Protein AF-A0AAP0RWG1-F1 (afdb_monomer_lite)

Structure (mmCIF, N/CA/C/O backbone):
data_AF-A0AAP0RWG1-F1
#
_entry.id   AF-A0AAP0RWG1-F1
#
loop_
_atom_site.group_PDB
_atom_site.id
_atom_site.type_symbol
_atom_site.label_atom_id
_atom_site.label_alt_id
_atom_site.label_comp_id
_atom_site.label_asym_id
_atom_site.label_entity_id
_atom_site.label_seq_id
_atom_site.pdbx_PDB_ins_code
_atom_site.Cartn_x
_atom_site.Cartn_y
_atom_site.Cartn_z
_atom_site.occupancy
_atom_site.B_iso_or_equiv
_atom_site.auth_seq_id
_atom_site.auth_comp_id
_atom_site.auth_asym_id
_atom_site.auth_atom_id
_atom_site.pdbx_PDB_model_num
ATOM 1 N N . MET A 1 1 ? -6.658 -50.747 -9.676 1.00 41.72 1 MET A N 1
ATOM 2 C CA . MET A 1 1 ? -5.196 -50.939 -9.582 1.00 41.72 1 MET A CA 1
ATOM 3 C C . MET A 1 1 ? -4.564 -49.561 -9.510 1.00 41.72 1 MET A C 1
ATOM 5 O O . MET A 1 1 ? -4.563 -48.854 -10.506 1.00 41.72 1 MET A O 1
ATOM 9 N N . ALA A 1 2 ? -4.179 -49.137 -8.308 1.00 39.34 2 ALA A N 1
ATOM 10 C CA . ALA A 1 2 ? -3.600 -47.823 -8.051 1.00 39.34 2 ALA A CA 1
ATOM 11 C C . ALA A 1 2 ? -2.072 -47.940 -8.102 1.00 39.34 2 ALA A C 1
ATOM 13 O O . ALA A 1 2 ? -1.499 -48.738 -7.363 1.00 39.34 2 ALA A O 1
ATOM 14 N N . LEU A 1 3 ? -1.423 -47.176 -8.980 1.00 44.34 3 LEU A N 1
ATOM 15 C CA . LEU A 1 3 ? 0.031 -47.040 -9.000 1.00 44.34 3 LEU A CA 1
ATOM 16 C C . LEU A 1 3 ? 0.387 -45.744 -8.274 1.00 44.34 3 LEU A C 1
ATOM 18 O O . LEU A 1 3 ? 0.262 -44.651 -8.819 1.00 44.34 3 LEU A O 1
ATOM 22 N N . HIS A 1 4 ? 0.786 -45.883 -7.013 1.00 42.34 4 HIS A N 1
ATOM 23 C CA . HIS A 1 4 ? 1.434 -44.822 -6.254 1.00 42.34 4 HIS A CA 1
ATOM 24 C C . HIS A 1 4 ? 2.798 -44.534 -6.893 1.00 42.34 4 HIS A C 1
ATOM 26 O O . HIS A 1 4 ? 3.690 -45.381 -6.868 1.00 42.34 4 HIS A O 1
ATOM 32 N N . ALA A 1 5 ? 2.969 -43.340 -7.458 1.00 48.28 5 ALA A N 1
ATOM 33 C CA . ALA A 1 5 ? 4.289 -42.812 -7.770 1.00 48.28 5 ALA A CA 1
ATOM 34 C C . ALA A 1 5 ? 4.929 -42.301 -6.465 1.00 48.28 5 ALA A C 1
ATOM 36 O O . ALA A 1 5 ? 4.281 -41.535 -5.742 1.00 48.28 5 ALA A O 1
ATOM 37 N N . PRO A 1 6 ? 6.169 -42.690 -6.122 1.00 55.25 6 PRO A N 1
ATOM 38 C CA . PRO A 1 6 ? 6.862 -42.073 -5.006 1.00 55.25 6 PRO A CA 1
ATOM 39 C C . PRO A 1 6 ? 7.266 -40.651 -5.412 1.00 55.25 6 PRO A C 1
ATOM 41 O O . PRO A 1 6 ? 8.139 -40.447 -6.254 1.00 55.25 6 PRO A O 1
ATOM 44 N N . PHE A 1 7 ? 6.616 -39.657 -4.807 1.00 48.00 7 PHE A N 1
ATOM 45 C CA . PHE A 1 7 ? 7.116 -38.288 -4.759 1.00 48.00 7 PHE A CA 1
ATOM 46 C C . PHE A 1 7 ? 8.483 -38.309 -4.064 1.00 48.00 7 PHE A C 1
ATOM 48 O O . PHE A 1 7 ? 8.563 -38.422 -2.843 1.00 48.00 7 PHE A O 1
ATOM 55 N N . SER A 1 8 ? 9.571 -38.225 -4.827 1.00 50.41 8 SER A N 1
ATOM 56 C CA . SER A 1 8 ? 10.882 -37.910 -4.261 1.00 50.41 8 SER A CA 1
ATOM 57 C C . SER A 1 8 ? 10.956 -36.405 -3.993 1.00 50.41 8 SER A C 1
ATOM 59 O O . SER A 1 8 ? 10.856 -35.625 -4.943 1.00 50.41 8 SER A O 1
ATOM 61 N N . PRO A 1 9 ? 11.163 -35.958 -2.742 1.00 50.56 9 PRO A N 1
ATOM 62 C CA . PRO A 1 9 ? 11.498 -34.573 -2.484 1.00 50.56 9 PRO A CA 1
ATOM 63 C C . PRO A 1 9 ? 12.963 -34.384 -2.876 1.00 50.56 9 PRO A C 1
ATOM 65 O O . PRO A 1 9 ? 13.869 -34.948 -2.262 1.00 50.56 9 PRO A O 1
ATOM 68 N N . ILE A 1 10 ? 13.210 -33.607 -3.928 1.00 54.88 10 ILE A N 1
ATOM 69 C CA . ILE A 1 10 ? 14.554 -33.113 -4.213 1.00 54.88 10 ILE A CA 1
ATOM 70 C C . ILE A 1 10 ? 14.924 -32.202 -3.039 1.00 54.88 10 ILE A C 1
ATOM 72 O O . ILE A 1 10 ? 14.404 -31.095 -2.915 1.00 54.88 10 ILE A O 1
ATOM 76 N N . LEU A 1 11 ? 15.803 -32.684 -2.160 1.00 47.00 11 LEU A N 1
ATOM 77 C CA . LEU A 1 11 ? 16.493 -31.858 -1.176 1.00 47.00 11 LEU A CA 1
ATOM 78 C C . LEU A 1 11 ? 17.406 -30.894 -1.942 1.00 47.00 11 LEU A C 1
ATOM 80 O O . LEU A 1 11 ? 18.567 -31.190 -2.218 1.00 47.00 11 LEU A O 1
ATOM 84 N N . ALA A 1 12 ? 16.860 -29.744 -2.331 1.00 52.66 12 ALA A N 1
ATOM 85 C CA . ALA A 1 12 ? 17.659 -28.621 -2.782 1.00 52.66 12 ALA A CA 1
ATOM 86 C C . ALA A 1 12 ? 18.436 -28.094 -1.569 1.00 52.66 12 ALA A C 1
ATOM 88 O O . ALA A 1 12 ? 17.874 -27.479 -0.663 1.00 52.66 12 ALA A O 1
ATOM 89 N N . LEU A 1 13 ? 19.734 -28.385 -1.532 1.00 48.12 13 LEU A N 1
ATOM 90 C CA . LEU A 1 13 ? 20.658 -27.775 -0.585 1.00 48.12 13 LEU A CA 1
ATOM 91 C C . LEU A 1 13 ? 20.609 -26.247 -0.788 1.00 48.12 13 LEU A C 1
ATOM 93 O O . LEU A 1 13 ? 20.680 -25.804 -1.938 1.00 48.12 13 LEU A O 1
ATOM 97 N N . PRO A 1 14 ? 20.498 -25.417 0.264 1.00 48.06 14 PRO A N 1
ATOM 98 C CA . PRO A 1 14 ? 20.475 -23.976 0.080 1.00 48.06 14 PRO A CA 1
ATOM 99 C C . PRO A 1 14 ? 21.855 -23.518 -0.396 1.00 48.06 14 PRO A C 1
ATOM 101 O O . PRO A 1 14 ? 22.808 -23.442 0.382 1.00 48.06 14 PRO A O 1
ATOM 104 N N . THR A 1 15 ? 21.984 -23.178 -1.679 1.00 50.62 15 THR A N 1
ATOM 105 C CA . THR A 1 15 ? 23.098 -22.352 -2.148 1.00 50.62 15 THR A CA 1
ATOM 106 C C . THR A 1 15 ? 22.939 -20.974 -1.528 1.00 50.62 15 THR A C 1
ATOM 108 O O . THR A 1 15 ? 22.189 -20.127 -2.006 1.00 50.62 15 THR A O 1
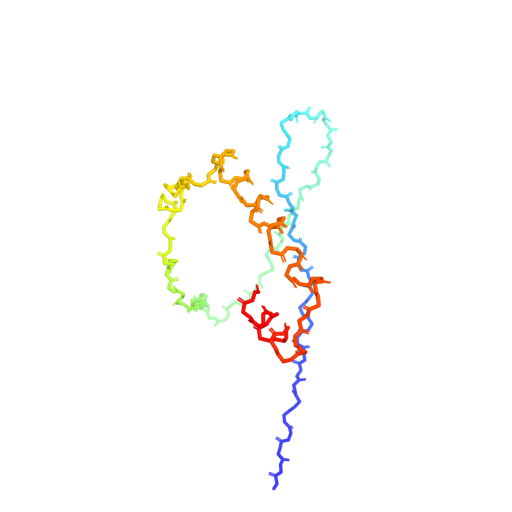ATOM 111 N N . ARG A 1 16 ? 23.636 -20.778 -0.411 1.00 46.91 16 ARG A N 1
ATOM 112 C CA . ARG A 1 16 ? 23.832 -19.491 0.246 1.00 46.91 16 ARG A CA 1
ATOM 113 C C . ARG A 1 16 ? 24.493 -18.544 -0.757 1.00 46.91 16 ARG A C 1
ATOM 115 O O . ARG A 1 16 ? 25.685 -18.669 -1.019 1.00 46.91 16 ARG A O 1
ATOM 122 N N . ILE A 1 17 ? 23.724 -17.621 -1.328 1.00 59.44 17 ILE A N 1
ATOM 123 C CA . ILE A 1 17 ? 24.265 -16.521 -2.133 1.00 59.44 17 ILE A CA 1
ATOM 124 C C . ILE A 1 17 ? 25.020 -15.599 -1.163 1.00 59.44 17 ILE A C 1
ATOM 126 O O . ILE A 1 17 ? 24.399 -15.088 -0.228 1.00 59.44 17 ILE A O 1
ATOM 130 N N . PRO A 1 18 ? 26.339 -15.379 -1.309 1.00 42.72 18 PRO A N 1
ATOM 131 C CA . PRO A 1 18 ? 27.018 -14.375 -0.510 1.00 42.72 18 PRO A CA 1
ATOM 132 C C . PRO A 1 18 ? 26.561 -12.989 -0.969 1.00 42.72 18 PRO A C 1
ATOM 134 O O . PRO A 1 18 ? 26.663 -12.647 -2.146 1.00 42.72 18 PRO A O 1
ATOM 137 N N . SER A 1 19 ? 26.059 -12.204 -0.019 1.00 52.81 19 SER A N 1
ATOM 138 C CA . SER A 1 19 ? 25.782 -10.774 -0.160 1.00 52.81 19 SER A CA 1
ATOM 139 C C . SER A 1 19 ? 27.005 -10.055 -0.734 1.00 52.81 19 SER A C 1
ATOM 141 O O . SER A 1 19 ? 28.068 -10.054 -0.111 1.00 52.81 19 SER A O 1
ATOM 143 N N . LEU A 1 20 ? 26.865 -9.430 -1.903 1.00 51.25 20 LEU A N 1
ATOM 144 C CA . LEU A 1 20 ? 27.920 -8.636 -2.533 1.00 51.25 20 LEU A CA 1
ATOM 145 C C . LEU A 1 20 ? 27.910 -7.225 -1.930 1.00 51.25 20 LEU A C 1
ATOM 147 O O . LEU A 1 20 ? 27.483 -6.259 -2.551 1.00 51.25 20 LEU A O 1
ATOM 151 N N . ASN A 1 21 ? 28.371 -7.115 -0.686 1.00 51.56 21 ASN A N 1
ATOM 152 C CA . ASN A 1 21 ? 28.696 -5.818 -0.104 1.00 51.56 21 ASN A CA 1
ATOM 153 C C . ASN A 1 21 ? 30.159 -5.534 -0.441 1.00 51.56 21 ASN A C 1
ATOM 155 O O . ASN A 1 21 ? 31.034 -6.321 -0.086 1.00 51.56 21 ASN A O 1
ATOM 159 N N . SER A 1 22 ? 30.424 -4.432 -1.143 1.00 53.97 22 SER A N 1
ATOM 160 C CA . SER A 1 22 ? 31.778 -3.957 -1.436 1.00 53.97 22 SER A CA 1
ATOM 161 C C . SER A 1 22 ? 32.193 -2.898 -0.414 1.00 53.97 22 SER A C 1
ATOM 163 O O . SER A 1 22 ? 31.593 -1.823 -0.382 1.00 53.97 22 SER A O 1
ATOM 165 N N . PRO A 1 23 ? 33.240 -3.145 0.390 1.00 46.16 23 PRO A N 1
ATOM 166 C CA . PRO A 1 23 ? 33.984 -2.079 1.038 1.00 46.16 23 PRO A CA 1
ATOM 167 C C . PRO A 1 23 ? 35.198 -1.696 0.182 1.00 46.16 23 PRO A C 1
ATOM 169 O O . PRO A 1 23 ? 36.059 -2.522 -0.122 1.00 46.16 23 PRO A O 1
ATOM 172 N N . LYS A 1 24 ? 35.281 -0.411 -0.175 1.00 56.88 24 LYS A N 1
ATOM 173 C CA . LYS A 1 24 ? 36.512 0.246 -0.633 1.00 56.88 24 LYS A CA 1
ATOM 174 C C . LYS A 1 24 ? 37.506 0.315 0.532 1.00 56.88 24 LYS A C 1
ATOM 176 O O . LYS A 1 24 ? 37.308 1.154 1.398 1.00 56.88 24 LYS A O 1
ATOM 181 N N . THR A 1 25 ? 38.574 -0.481 0.499 1.00 58.88 25 THR A N 1
ATOM 182 C CA . THR A 1 25 ? 39.938 -0.136 0.966 1.00 58.88 25 THR A CA 1
ATOM 183 C C . THR A 1 25 ? 40.930 -1.235 0.549 1.00 58.88 25 THR A C 1
ATOM 185 O O . THR A 1 25 ? 40.528 -2.391 0.410 1.00 58.88 25 THR A O 1
ATOM 188 N N . PRO A 1 26 ? 42.223 -0.919 0.332 1.00 53.56 26 PRO A N 1
ATOM 189 C CA . PRO A 1 26 ? 43.237 -1.924 0.032 1.00 53.56 26 PRO A CA 1
ATOM 190 C C . PRO A 1 26 ? 43.858 -2.480 1.327 1.00 53.56 26 PRO A C 1
ATOM 192 O O . PRO A 1 26 ? 44.372 -1.693 2.125 1.00 53.56 26 PRO A O 1
ATOM 195 N N . PRO A 1 27 ? 43.900 -3.809 1.539 1.00 45.50 27 PRO A N 1
ATOM 196 C CA . PRO A 1 27 ? 44.782 -4.400 2.527 1.00 45.50 27 PRO A CA 1
ATOM 197 C C . PRO A 1 27 ? 46.011 -5.038 1.866 1.00 45.50 27 PRO A C 1
ATOM 199 O O . PRO A 1 27 ? 45.935 -5.862 0.954 1.00 45.50 27 PRO A O 1
ATOM 202 N N . THR A 1 28 ? 47.155 -4.618 2.390 1.00 56.53 28 THR A N 1
ATOM 203 C CA . THR A 1 28 ? 48.506 -5.162 2.268 1.00 56.53 28 THR A CA 1
ATOM 204 C C . THR A 1 28 ? 48.562 -6.697 2.319 1.00 56.53 28 THR A C 1
ATOM 206 O O . THR A 1 28 ? 48.012 -7.318 3.223 1.00 56.53 28 THR A O 1
ATOM 209 N N . THR A 1 29 ? 49.255 -7.276 1.329 1.00 57.50 29 THR A N 1
ATOM 210 C CA . THR A 1 29 ? 49.833 -8.637 1.257 1.00 57.50 29 THR A CA 1
ATOM 211 C C . THR A 1 29 ? 49.135 -9.736 2.068 1.00 57.50 29 THR A C 1
ATOM 213 O O . THR A 1 29 ? 49.636 -10.190 3.095 1.00 57.50 29 THR A O 1
ATOM 216 N N . GLY A 1 30 ? 48.016 -10.238 1.547 1.00 52.72 30 GLY A N 1
ATOM 217 C CA . GLY A 1 30 ? 47.477 -11.552 1.895 1.00 52.72 30 GLY A CA 1
ATOM 218 C C . GLY A 1 30 ? 47.618 -12.492 0.701 1.00 52.72 30 GLY A C 1
ATOM 219 O O . GLY A 1 30 ? 47.250 -12.123 -0.411 1.00 52.72 30 GLY A O 1
ATOM 220 N N . ILE A 1 31 ? 48.155 -13.696 0.907 1.00 59.62 31 ILE A N 1
ATOM 221 C CA . ILE A 1 31 ? 48.246 -14.738 -0.125 1.00 59.62 31 ILE A CA 1
ATOM 222 C C . ILE A 1 31 ? 46.819 -15.191 -0.465 1.00 59.62 31 ILE A C 1
ATOM 224 O O . ILE A 1 31 ? 46.266 -16.089 0.170 1.00 59.62 31 ILE A O 1
ATOM 228 N N . TYR A 1 32 ? 46.195 -14.559 -1.457 1.00 64.69 32 TYR A N 1
ATOM 229 C CA . TYR A 1 32 ? 44.958 -15.058 -2.042 1.00 64.69 32 TYR A CA 1
ATOM 230 C C . TYR A 1 32 ? 45.294 -16.328 -2.826 1.00 64.69 32 TYR A C 1
ATOM 232 O O . TYR A 1 32 ? 45.963 -16.297 -3.858 1.00 64.69 32 TYR A O 1
ATOM 240 N N . LYS A 1 33 ? 44.864 -17.486 -2.316 1.00 65.94 33 LYS A N 1
ATOM 241 C CA . LYS A 1 33 ? 44.948 -18.732 -3.082 1.00 65.94 33 LYS A CA 1
ATOM 242 C C . LYS A 1 33 ? 44.041 -18.584 -4.300 1.00 65.94 33 LYS A C 1
ATOM 244 O O . LYS A 1 33 ? 42.826 -18.479 -4.158 1.00 65.94 33 LYS A O 1
ATOM 249 N N . ALA A 1 34 ? 44.637 -18.566 -5.487 1.00 71.62 34 ALA A N 1
ATOM 250 C CA . ALA A 1 34 ? 43.885 -18.585 -6.729 1.00 71.62 34 ALA A CA 1
ATOM 251 C C . ALA A 1 34 ? 43.065 -19.881 -6.791 1.00 71.62 34 ALA A C 1
ATOM 253 O O . ALA A 1 34 ? 43.626 -20.978 -6.831 1.00 71.62 34 ALA A O 1
ATOM 254 N N . VAL A 1 35 ? 41.738 -19.758 -6.789 1.00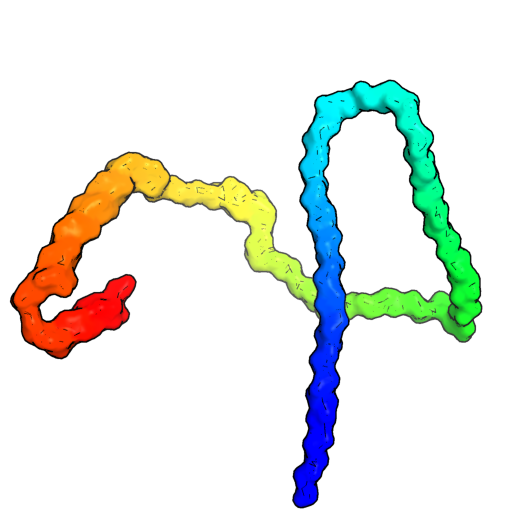 71.06 35 VAL A N 1
ATOM 255 C CA . VAL A 1 35 ? 40.848 -20.882 -7.078 1.00 71.06 35 VAL A CA 1
ATOM 256 C C . VAL A 1 35 ? 41.006 -21.191 -8.562 1.00 71.06 35 VAL A C 1
ATOM 258 O O . VAL A 1 35 ? 40.561 -20.430 -9.417 1.00 71.06 35 VAL A O 1
ATOM 261 N N . ARG A 1 36 ? 41.702 -22.284 -8.879 1.00 71.88 36 ARG A N 1
ATOM 262 C CA . ARG A 1 36 ? 41.786 -22.798 -10.246 1.00 71.88 36 ARG A CA 1
ATOM 263 C C . ARG A 1 36 ? 40.648 -23.788 -10.449 1.00 71.88 36 ARG A C 1
ATOM 265 O O . ARG A 1 36 ? 40.656 -24.864 -9.861 1.00 71.88 36 ARG A O 1
ATOM 272 N N . CYS A 1 37 ? 39.682 -23.424 -11.283 1.00 58.69 37 CYS A N 1
ATOM 273 C CA . CYS A 1 37 ? 38.702 -24.376 -11.785 1.00 58.69 37 CYS A CA 1
ATOM 274 C C . CYS A 1 37 ? 39.402 -25.288 -12.797 1.00 58.69 37 CYS A C 1
ATOM 276 O O . CYS A 1 37 ? 39.836 -24.825 -13.851 1.00 58.69 37 CYS A O 1
ATOM 278 N N . ALA A 1 38 ? 39.535 -26.572 -12.477 1.00 71.56 38 ALA A N 1
ATOM 279 C CA . ALA A 1 38 ? 39.923 -27.571 -13.459 1.00 71.56 38 ALA A CA 1
ATOM 280 C C . ALA A 1 38 ? 38.664 -28.003 -14.220 1.00 71.56 38 ALA A C 1
ATOM 282 O O . ALA A 1 38 ? 37.741 -28.568 -13.635 1.00 71.56 38 ALA A O 1
ATOM 283 N N . VAL A 1 39 ? 38.619 -27.716 -15.520 1.00 66.81 39 VAL A N 1
ATOM 284 C CA . VAL A 1 39 ? 37.641 -28.330 -16.420 1.00 66.81 39 VAL A CA 1
ATOM 285 C C . VAL A 1 39 ? 38.085 -29.776 -16.607 1.00 66.81 39 VAL A C 1
ATOM 287 O O . VAL A 1 39 ? 39.116 -30.034 -17.223 1.00 66.81 39 VAL A O 1
ATOM 290 N N . GLY A 1 40 ? 37.345 -30.722 -16.030 1.00 61.47 40 GLY A N 1
ATOM 291 C CA . GLY A 1 40 ? 37.486 -32.119 -16.422 1.00 61.47 40 GLY A CA 1
ATOM 292 C C . GLY A 1 40 ? 37.119 -32.235 -17.897 1.00 61.47 40 GLY A C 1
ATOM 293 O O . GLY A 1 40 ? 36.092 -31.695 -18.311 1.00 61.47 40 GLY A O 1
ATOM 294 N N . ALA A 1 41 ? 37.956 -32.899 -18.692 1.00 65.44 41 ALA A N 1
ATOM 295 C CA . ALA A 1 41 ? 37.603 -33.250 -20.058 1.00 65.44 41 ALA A CA 1
ATOM 296 C C . ALA A 1 41 ? 36.429 -34.236 -20.002 1.00 65.44 41 ALA A C 1
ATOM 298 O O . ALA A 1 41 ? 36.615 -35.440 -19.847 1.00 65.44 41 ALA A O 1
ATOM 299 N N . VAL A 1 42 ? 35.205 -33.715 -20.061 1.00 63.41 42 VAL A N 1
ATOM 300 C CA . VAL A 1 42 ? 34.048 -34.525 -20.418 1.00 63.41 42 VAL A CA 1
ATOM 301 C C . VAL A 1 42 ? 34.272 -34.881 -21.880 1.00 63.41 42 VAL A C 1
ATOM 303 O O . VAL A 1 42 ? 34.344 -33.985 -22.720 1.00 63.41 42 VAL A O 1
ATOM 306 N N . VAL A 1 43 ? 34.453 -36.168 -22.176 1.00 63.06 43 VAL A N 1
ATOM 307 C CA . VAL A 1 43 ? 34.351 -36.667 -23.547 1.00 63.06 43 VAL A CA 1
ATOM 308 C C . VAL A 1 43 ? 32.907 -36.407 -23.955 1.00 63.06 43 VAL A C 1
ATOM 310 O O . VAL A 1 43 ? 31.987 -37.104 -23.534 1.00 63.06 43 VAL A O 1
ATOM 313 N N . ILE A 1 44 ? 32.695 -35.293 -24.650 1.00 61.94 44 ILE A N 1
ATOM 314 C CA . ILE A 1 44 ? 31.402 -34.975 -25.224 1.00 61.94 44 ILE A CA 1
ATOM 315 C C . ILE A 1 44 ? 31.335 -35.778 -26.524 1.00 61.94 44 ILE A C 1
ATOM 317 O O . ILE A 1 44 ? 31.818 -35.317 -27.552 1.00 61.94 44 ILE A O 1
ATOM 321 N N . ASP A 1 45 ? 30.756 -36.979 -26.478 1.00 57.91 45 ASP A N 1
ATOM 322 C CA . ASP A 1 45 ? 30.509 -37.818 -27.668 1.00 57.91 45 ASP A CA 1
ATOM 323 C C . ASP A 1 45 ? 29.432 -37.230 -28.613 1.00 57.91 45 ASP A C 1
ATOM 325 O O . ASP A 1 45 ? 28.970 -37.884 -29.543 1.00 57.91 45 ASP A O 1
ATOM 329 N N . ASP A 1 46 ? 29.039 -35.971 -28.405 1.00 62.69 46 ASP A N 1
ATOM 330 C CA . ASP A 1 46 ? 28.152 -35.213 -29.279 1.00 62.69 46 ASP A CA 1
ATOM 331 C C . ASP A 1 46 ? 28.611 -33.741 -29.333 1.00 62.69 46 ASP A C 1
ATOM 333 O O . ASP A 1 46 ? 28.492 -33.023 -28.336 1.00 62.69 46 ASP A O 1
ATOM 337 N N . PRO A 1 47 ? 29.105 -33.229 -30.477 1.00 62.38 47 PRO A N 1
ATOM 338 C CA . PRO A 1 47 ? 29.535 -31.834 -30.613 1.00 62.38 47 PRO A CA 1
ATOM 339 C C . PRO A 1 47 ? 28.407 -30.802 -30.405 1.00 62.38 47 PRO A C 1
ATOM 341 O O . PRO A 1 47 ? 28.646 -29.602 -30.545 1.00 62.38 47 PRO A O 1
ATOM 344 N N . THR A 1 48 ? 27.183 -31.231 -30.073 1.00 64.50 48 THR A N 1
ATOM 345 C CA . THR A 1 48 ? 25.993 -30.381 -29.994 1.00 64.50 48 THR A CA 1
ATOM 346 C C . THR A 1 48 ? 25.237 -30.440 -28.665 1.00 64.50 48 THR A C 1
ATOM 348 O O . THR A 1 48 ? 24.016 -30.272 -28.649 1.00 64.50 48 THR A O 1
ATOM 351 N N . VAL A 1 49 ? 25.924 -30.567 -27.517 1.00 67.44 49 VAL A N 1
ATOM 352 C CA . VAL A 1 49 ? 25.288 -30.299 -26.207 1.00 67.44 49 VAL A CA 1
ATOM 353 C C . VAL A 1 49 ? 24.877 -28.821 -26.123 1.00 67.44 49 VAL A C 1
ATOM 355 O O . VAL A 1 49 ? 25.580 -27.951 -25.610 1.00 67.44 49 VAL A O 1
ATOM 358 N N . THR A 1 50 ? 23.700 -28.534 -26.669 1.00 82.38 50 THR A N 1
ATOM 359 C CA . THR A 1 50 ? 23.103 -27.209 -26.737 1.00 82.38 50 THR A CA 1
ATOM 360 C C . THR A 1 50 ? 22.402 -26.936 -25.418 1.00 82.38 50 THR A C 1
ATOM 362 O O . THR A 1 50 ? 21.605 -27.739 -24.921 1.00 82.38 50 THR A O 1
ATOM 365 N N . ARG A 1 51 ? 22.675 -25.774 -24.826 1.00 85.62 51 ARG A N 1
ATOM 366 C CA . ARG A 1 51 ? 21.975 -25.329 -23.622 1.00 85.62 51 ARG A CA 1
ATOM 367 C C . ARG A 1 51 ? 20.467 -25.242 -23.893 1.00 85.62 51 ARG A C 1
ATOM 369 O O . ARG A 1 51 ? 20.032 -24.499 -24.767 1.00 85.62 51 ARG A O 1
ATOM 376 N N . ARG A 1 52 ? 19.658 -25.940 -23.090 1.00 88.56 52 ARG A N 1
ATOM 377 C CA . ARG A 1 52 ? 18.193 -25.789 -23.097 1.00 88.56 52 ARG A CA 1
ATOM 378 C C . ARG A 1 52 ? 17.812 -24.403 -22.558 1.00 88.56 52 ARG A C 1
ATOM 380 O O . ARG A 1 52 ? 18.307 -23.999 -21.505 1.00 88.56 52 ARG A O 1
ATOM 387 N N . SER A 1 53 ? 16.935 -23.681 -23.258 1.00 87.69 53 SER A N 1
ATOM 388 C CA . SER A 1 53 ? 16.331 -22.435 -22.773 1.00 87.69 53 SER A CA 1
ATOM 389 C C . SER A 1 53 ? 14.887 -22.690 -22.342 1.00 87.69 53 SER A C 1
ATOM 391 O O . SER A 1 53 ? 14.138 -23.395 -23.012 1.00 87.69 53 SER A O 1
ATOM 393 N N . ALA A 1 54 ? 14.490 -22.118 -21.206 1.00 91.62 54 ALA A N 1
ATOM 394 C CA . ALA A 1 54 ? 13.132 -22.255 -20.676 1.00 91.62 54 ALA A CA 1
ATOM 395 C C . ALA A 1 54 ? 12.114 -21.325 -21.366 1.00 91.62 54 ALA A C 1
ATOM 397 O O . ALA A 1 54 ? 10.935 -21.375 -21.040 1.00 91.62 54 ALA A O 1
ATOM 398 N N . LYS A 1 55 ? 12.564 -20.477 -22.308 1.00 94.12 55 LYS A N 1
ATOM 399 C CA . LYS A 1 55 ? 11.743 -19.475 -23.013 1.00 94.12 55 LYS A CA 1
ATOM 400 C C . LYS A 1 55 ? 10.894 -18.618 -22.060 1.00 94.12 55 LYS A C 1
ATOM 402 O O . LYS A 1 55 ? 9.719 -18.377 -22.320 1.00 94.12 55 LYS A O 1
ATOM 407 N N . TYR A 1 56 ? 11.494 -18.168 -20.955 1.00 95.62 56 TYR A N 1
ATOM 408 C CA . TYR A 1 56 ? 10.837 -17.219 -20.061 1.00 95.62 56 TYR A CA 1
ATOM 409 C C . TYR A 1 56 ? 10.512 -15.928 -20.810 1.00 95.62 56 TYR A C 1
ATOM 411 O O . TYR A 1 56 ? 11.331 -15.426 -21.583 1.00 95.62 56 TYR A O 1
ATOM 419 N N . LEU A 1 57 ? 9.313 -15.410 -20.566 1.00 95.88 57 LEU A N 1
ATOM 420 C CA . LEU A 1 57 ? 8.917 -14.089 -21.027 1.00 95.88 57 LEU A CA 1
ATOM 421 C C . LEU A 1 57 ? 9.673 -13.012 -20.230 1.00 95.88 57 LEU A C 1
ATOM 423 O O . LEU A 1 57 ? 10.072 -13.266 -19.088 1.00 95.88 57 LEU A O 1
ATOM 427 N N . PRO A 1 58 ? 9.889 -11.826 -20.819 1.00 95.00 58 PRO A N 1
ATOM 428 C CA . PRO A 1 58 ? 10.460 -10.697 -20.095 1.00 95.00 58 PRO A CA 1
ATOM 429 C C . PRO A 1 58 ? 9.552 -10.267 -18.934 1.00 95.00 58 PRO A C 1
ATOM 431 O O . PRO A 1 58 ? 8.375 -10.635 -18.869 1.00 95.00 58 PRO A O 1
ATOM 434 N N . SER A 1 59 ? 10.098 -9.475 -18.011 1.00 95.31 59 SER A N 1
ATOM 435 C CA . SER A 1 59 ? 9.296 -8.867 -16.953 1.00 95.31 59 SER A CA 1
ATOM 436 C C . SER A 1 59 ? 8.223 -7.956 -17.550 1.00 95.31 59 SER A C 1
ATOM 438 O O . SER A 1 59 ? 8.445 -7.270 -18.543 1.00 95.31 59 SER A O 1
ATOM 440 N N . VAL A 1 60 ? 7.053 -7.930 -16.908 1.00 96.75 60 VAL A N 1
ATOM 441 C CA . VAL A 1 60 ? 5.981 -6.976 -17.245 1.00 96.75 60 VAL A CA 1
ATOM 442 C C . VAL A 1 60 ? 6.388 -5.541 -16.885 1.00 96.75 60 VAL A C 1
ATOM 444 O O . VAL A 1 60 ? 5.905 -4.587 -17.482 1.00 96.75 60 VAL A O 1
ATOM 447 N N . TRP A 1 61 ? 7.288 -5.396 -15.912 1.00 97.19 61 TRP A N 1
ATOM 448 C CA . TRP A 1 61 ? 7.744 -4.119 -15.383 1.00 97.19 61 TRP A CA 1
ATOM 449 C C . TRP A 1 61 ? 9.153 -3.858 -15.899 1.00 97.19 61 TRP A C 1
ATOM 451 O O . TRP A 1 61 ? 10.056 -4.674 -15.676 1.00 97.19 61 TRP A O 1
ATOM 461 N N . ASP A 1 62 ? 9.314 -2.744 -16.604 1.00 96.25 62 ASP A N 1
ATOM 462 C CA . ASP A 1 62 ? 10.616 -2.242 -17.021 1.00 96.25 62 ASP A CA 1
ATOM 463 C C . ASP A 1 62 ? 11.340 -1.551 -15.852 1.00 96.25 62 ASP A C 1
ATOM 465 O O . ASP A 1 62 ? 10.710 -1.086 -14.899 1.00 96.25 62 ASP A O 1
ATOM 469 N N . TYR A 1 63 ? 12.670 -1.504 -15.905 1.00 96.50 63 TYR A N 1
ATOM 470 C CA . TYR A 1 63 ? 13.473 -0.912 -14.838 1.00 96.50 63 TYR A CA 1
ATOM 471 C C . TYR A 1 63 ? 13.215 0.590 -14.685 1.00 96.50 63 TYR A C 1
ATOM 473 O O . TYR A 1 63 ? 12.968 1.049 -13.567 1.00 96.50 63 TYR A O 1
ATOM 481 N N . ASP A 1 64 ? 13.202 1.332 -15.794 1.00 97.06 64 ASP A N 1
ATOM 482 C CA . ASP A 1 64 ? 12.977 2.778 -15.775 1.00 97.06 64 ASP A CA 1
ATOM 483 C C . ASP A 1 64 ? 11.542 3.079 -15.327 1.00 97.06 64 ASP A C 1
ATOM 485 O O . ASP A 1 64 ? 11.301 4.019 -14.566 1.00 97.06 64 ASP A O 1
ATOM 489 N N . PHE A 1 65 ? 10.592 2.213 -15.709 1.00 96.31 65 PHE A N 1
ATOM 490 C CA . PHE A 1 65 ? 9.219 2.281 -15.215 1.00 96.31 65 PHE A CA 1
ATOM 491 C C . PHE A 1 65 ? 9.165 2.173 -13.689 1.00 96.31 65 PHE A C 1
ATOM 493 O O . PHE A 1 65 ? 8.616 3.066 -13.048 1.00 96.31 65 PHE A O 1
ATOM 500 N N . VAL A 1 66 ? 9.775 1.141 -13.096 1.00 96.81 66 VAL A N 1
ATOM 501 C CA . VAL A 1 66 ? 9.802 0.962 -11.631 1.00 96.81 66 VAL A CA 1
ATOM 502 C C . VAL A 1 66 ? 10.486 2.140 -10.934 1.00 96.81 66 VAL A C 1
ATOM 504 O O . VAL A 1 66 ? 9.998 2.590 -9.901 1.00 96.81 66 VAL A O 1
ATOM 507 N N . GLN A 1 67 ? 11.579 2.665 -11.495 1.00 96.88 67 GLN A N 1
ATOM 508 C CA . GLN A 1 67 ? 12.272 3.830 -10.934 1.00 96.88 67 GLN A CA 1
ATOM 509 C C . GLN A 1 67 ? 11.442 5.113 -10.993 1.00 96.88 67 GLN A C 1
ATOM 511 O O . GLN A 1 67 ? 11.566 5.958 -10.109 1.00 96.88 67 GLN A O 1
ATOM 516 N N . SER A 1 68 ? 10.609 5.269 -12.022 1.00 96.94 68 SER A N 1
ATOM 517 C CA . SER A 1 68 ? 9.767 6.455 -12.198 1.00 96.94 68 SER A CA 1
ATOM 518 C C . SER A 1 68 ? 8.565 6.511 -11.249 1.00 96.94 68 SER A C 1
ATOM 520 O O . SER A 1 68 ? 7.927 7.559 -11.142 1.00 96.94 68 SER A O 1
ATOM 522 N N . LEU A 1 69 ? 8.240 5.408 -10.562 1.00 96.06 69 LEU A N 1
ATOM 523 C CA . LEU A 1 69 ? 7.105 5.355 -9.646 1.00 96.06 69 LEU A CA 1
ATOM 524 C C . LEU A 1 69 ? 7.353 6.269 -8.443 1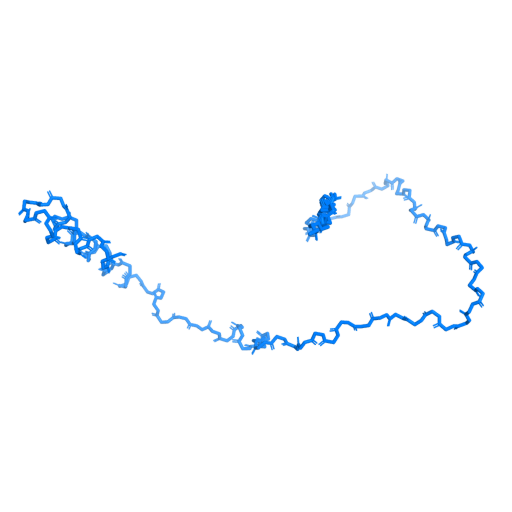.00 96.06 69 LEU A C 1
ATOM 526 O O . LEU A 1 69 ? 8.225 6.022 -7.611 1.00 96.06 69 LEU A O 1
ATOM 530 N N . ALA A 1 70 ? 6.525 7.300 -8.331 1.00 95.56 70 ALA A N 1
ATOM 531 C CA . ALA A 1 70 ? 6.435 8.160 -7.163 1.00 95.56 70 ALA A CA 1
ATOM 532 C C . ALA A 1 70 ? 5.089 7.942 -6.460 1.00 95.56 70 ALA A C 1
ATOM 534 O O . ALA A 1 70 ? 4.103 7.549 -7.083 1.00 95.56 70 ALA A O 1
ATOM 535 N N . SER A 1 71 ? 5.053 8.193 -5.153 1.00 93.12 71 SER A N 1
ATOM 536 C CA . SER A 1 71 ? 3.827 8.147 -4.359 1.00 93.12 71 SER A CA 1
ATOM 537 C C . SER A 1 71 ? 3.530 9.533 -3.817 1.00 93.12 71 SER A C 1
ATOM 539 O O . SER A 1 71 ? 4.354 10.101 -3.105 1.00 93.12 71 SER A O 1
ATOM 541 N N . ASP A 1 72 ? 2.330 10.039 -4.085 1.00 93.62 72 ASP A N 1
ATOM 542 C CA . ASP A 1 72 ? 1.860 11.303 -3.509 1.00 93.62 72 ASP A CA 1
ATOM 543 C C . ASP A 1 72 ? 1.589 11.180 -2.000 1.00 93.62 72 ASP A C 1
ATOM 545 O O . ASP A 1 72 ? 1.435 12.180 -1.304 1.00 93.62 72 ASP A O 1
ATOM 549 N N . TYR A 1 73 ? 1.540 9.953 -1.468 1.00 94.19 73 TYR A N 1
ATOM 550 C CA . TYR A 1 73 ? 1.122 9.654 -0.097 1.00 94.19 73 TYR A CA 1
ATOM 551 C C . TYR A 1 73 ? 2.264 9.642 0.927 1.00 94.19 73 TYR A C 1
ATOM 553 O O . TYR A 1 73 ? 2.082 9.181 2.054 1.00 94.19 73 TYR A O 1
ATOM 561 N N . THR A 1 74 ? 3.442 10.148 0.565 1.00 91.75 74 THR A N 1
ATOM 562 C CA . THR A 1 74 ? 4.603 10.203 1.469 1.00 91.75 74 THR A CA 1
ATOM 563 C C . THR A 1 74 ? 4.530 11.337 2.492 1.00 91.75 74 THR A C 1
ATOM 565 O O . THR A 1 74 ? 5.309 11.355 3.441 1.00 91.75 74 THR A O 1
ATOM 568 N N . ASP A 1 75 ? 3.604 12.283 2.318 1.00 94.12 75 ASP A N 1
ATOM 569 C CA . ASP A 1 75 ? 3.469 13.443 3.198 1.00 94.12 75 ASP A CA 1
ATOM 570 C C . ASP A 1 75 ? 2.992 13.072 4.612 1.00 94.12 75 ASP A C 1
ATOM 572 O O . ASP A 1 75 ? 2.067 12.276 4.804 1.00 94.12 75 ASP A O 1
ATOM 576 N N . GLU A 1 76 ? 3.507 13.789 5.620 1.00 94.62 76 GLU A N 1
ATOM 577 C CA . GLU A 1 76 ? 3.072 13.654 7.020 1.00 94.62 76 GLU A CA 1
ATOM 578 C C . GLU A 1 76 ? 1.563 13.838 7.216 1.00 94.62 76 GLU A C 1
ATOM 580 O O . GLU A 1 76 ? 0.990 13.316 8.174 1.00 94.62 76 GLU A O 1
ATOM 585 N N . LYS A 1 77 ? 0.904 14.605 6.339 1.00 95.38 77 LYS A N 1
ATOM 586 C CA . LYS A 1 77 ? -0.545 14.836 6.407 1.00 95.38 77 LYS A CA 1
ATOM 587 C C . LYS A 1 77 ? -1.322 13.519 6.310 1.00 95.38 77 LYS A C 1
ATOM 589 O O . LYS A 1 77 ? -2.276 13.332 7.062 1.00 95.38 77 LYS A O 1
ATOM 594 N N . TYR A 1 78 ? -0.867 12.588 5.467 1.00 96.44 78 TYR A N 1
ATOM 595 C CA . TYR A 1 78 ? -1.489 11.276 5.316 1.00 96.44 78 TYR A CA 1
ATOM 596 C C . TYR A 1 78 ? -1.186 10.384 6.511 1.00 96.44 78 TYR A C 1
ATOM 598 O O . TYR A 1 78 ? -2.087 9.712 6.996 1.00 96.44 78 TYR A O 1
ATOM 606 N N . MET A 1 79 ? 0.027 10.443 7.065 1.00 95.38 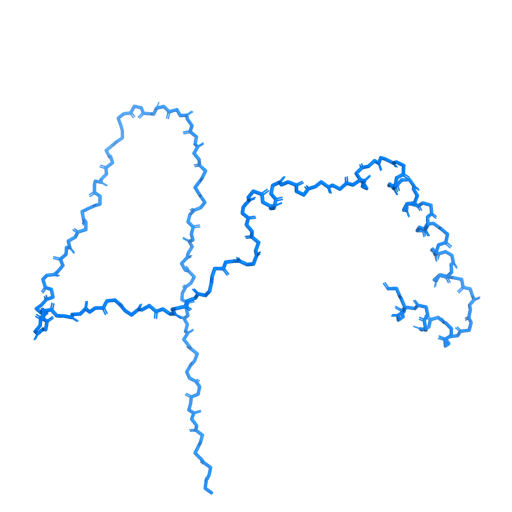79 MET A N 1
ATOM 607 C CA . MET A 1 79 ? 0.353 9.725 8.304 1.00 95.38 79 MET A CA 1
ATOM 608 C C . MET A 1 79 ? -0.527 10.188 9.471 1.00 95.38 79 MET A C 1
ATOM 610 O O . MET A 1 79 ? -1.116 9.369 10.172 1.00 95.38 79 MET A O 1
ATOM 614 N N . LYS A 1 80 ? -0.705 11.505 9.634 1.00 96.94 80 LYS A N 1
ATOM 615 C CA . LYS A 1 80 ? -1.607 12.081 10.646 1.00 96.94 80 LYS A CA 1
ATOM 616 C C . LYS A 1 80 ? -3.058 11.662 10.412 1.00 96.94 80 LYS A C 1
ATOM 618 O O . LYS A 1 80 ? -3.769 11.390 11.373 1.00 96.94 80 LYS A O 1
ATOM 623 N N . GLN A 1 81 ? -3.500 11.607 9.158 1.00 96.50 81 GLN A N 1
ATOM 624 C CA . GLN A 1 81 ? -4.840 11.137 8.814 1.00 96.50 81 GLN A CA 1
ATOM 625 C C . GLN A 1 81 ? -5.022 9.649 9.135 1.00 96.50 81 GLN A C 1
ATOM 627 O O . GLN A 1 81 ? -6.050 9.285 9.694 1.00 96.50 81 GLN A O 1
ATOM 632 N N . VAL A 1 82 ? -4.026 8.809 8.844 1.00 96.75 82 VAL A N 1
ATOM 633 C CA . VAL A 1 82 ? -4.040 7.379 9.185 1.00 96.75 82 VAL A CA 1
ATOM 634 C C . VAL A 1 82 ? -4.138 7.180 10.695 1.00 96.75 82 VAL A C 1
ATOM 636 O O . VAL A 1 82 ? -4.966 6.392 11.137 1.00 96.75 82 VAL A O 1
ATOM 639 N N . GLU A 1 83 ? -3.352 7.903 11.494 1.00 97.50 83 GLU A N 1
ATOM 640 C CA . GLU A 1 83 ? -3.428 7.787 12.958 1.00 97.50 83 GLU A CA 1
ATOM 641 C C . GLU A 1 83 ? -4.784 8.244 13.508 1.00 97.50 83 GLU A C 1
ATOM 643 O O . GLU A 1 83 ? -5.368 7.550 14.335 1.00 97.50 83 GLU A O 1
ATOM 648 N N . ARG A 1 84 ? -5.354 9.333 12.974 1.00 97.38 84 ARG A N 1
ATOM 649 C CA . ARG A 1 84 ? -6.718 9.757 13.333 1.00 97.38 84 ARG A CA 1
ATOM 650 C C . ARG A 1 84 ? -7.759 8.686 13.005 1.00 97.38 84 ARG A C 1
ATOM 652 O O . ARG A 1 84 ? -8.540 8.323 13.871 1.00 97.38 84 ARG A O 1
ATOM 659 N N . LEU A 1 85 ? -7.727 8.133 11.791 1.00 96.62 85 LEU A N 1
ATOM 660 C CA . LEU A 1 85 ? -8.665 7.084 11.376 1.00 96.62 85 LEU A CA 1
ATOM 661 C C . LEU A 1 85 ? -8.517 5.812 12.222 1.00 96.62 85 LEU A C 1
ATOM 663 O O . LEU A 1 85 ? -9.513 5.185 12.573 1.00 96.62 85 LEU A O 1
ATOM 667 N N . LYS A 1 86 ? -7.288 5.438 12.595 1.00 95.75 86 LYS A N 1
ATOM 668 C CA . LYS A 1 86 ? -7.051 4.330 13.532 1.00 95.75 86 LYS A CA 1
ATOM 669 C C . LYS A 1 86 ? -7.676 4.606 14.895 1.00 95.75 86 LYS A C 1
ATOM 671 O O . LYS A 1 86 ? -8.283 3.702 15.468 1.00 95.75 86 LYS A O 1
ATOM 676 N N . ASP A 1 87 ? -7.507 5.816 15.419 1.00 96.12 87 ASP A N 1
ATOM 677 C CA . ASP A 1 87 ? -8.076 6.209 16.707 1.00 96.12 87 ASP A CA 1
ATOM 678 C C . ASP A 1 87 ? -9.610 6.259 16.665 1.00 96.12 87 ASP A C 1
ATOM 680 O O . ASP A 1 87 ? -10.235 5.875 17.651 1.00 96.12 87 ASP A O 1
ATOM 684 N N . ASP A 1 88 ? -10.210 6.614 15.526 1.00 93.44 88 ASP A N 1
ATOM 685 C CA . ASP A 1 88 ? -11.664 6.593 15.317 1.00 93.44 88 ASP A CA 1
ATOM 686 C C . ASP A 1 88 ? -12.226 5.160 15.234 1.00 93.44 88 ASP A C 1
ATOM 688 O O . ASP A 1 88 ? -13.305 4.877 15.757 1.00 93.44 88 ASP A O 1
ATOM 692 N N . VAL A 1 89 ? -11.491 4.224 14.617 1.00 92.12 89 VAL A N 1
ATOM 693 C CA . VAL A 1 89 ? -11.920 2.817 14.467 1.00 92.12 89 VAL A CA 1
ATOM 694 C C . VAL A 1 89 ? -11.665 1.986 15.730 1.00 92.12 89 VAL A C 1
ATOM 696 O O . VAL A 1 89 ? -12.430 1.070 16.039 1.00 92.12 89 VAL A O 1
ATOM 699 N N . ARG A 1 90 ? -10.628 2.304 16.515 1.00 92.81 90 ARG A N 1
ATOM 700 C CA . ARG A 1 90 ? -10.296 1.596 17.766 1.00 92.81 90 ARG A CA 1
ATOM 701 C C . ARG A 1 90 ? -11.487 1.444 18.736 1.00 92.81 90 ARG A C 1
ATOM 703 O O . ARG A 1 90 ? -11.685 0.328 19.225 1.00 92.81 90 ARG A O 1
ATOM 710 N N . PRO A 1 91 ? -12.286 2.485 19.047 1.00 90.75 91 PRO A N 1
ATOM 711 C CA . PRO A 1 91 ? -13.452 2.343 19.913 1.00 90.75 91 PRO A CA 1
ATOM 712 C C . PRO A 1 91 ? -14.597 1.583 19.247 1.00 90.75 91 PRO A C 1
ATOM 714 O O . PRO A 1 91 ? -15.403 1.015 19.972 1.00 90.75 91 PRO A O 1
ATOM 717 N N . LEU A 1 92 ? -14.674 1.520 17.912 1.00 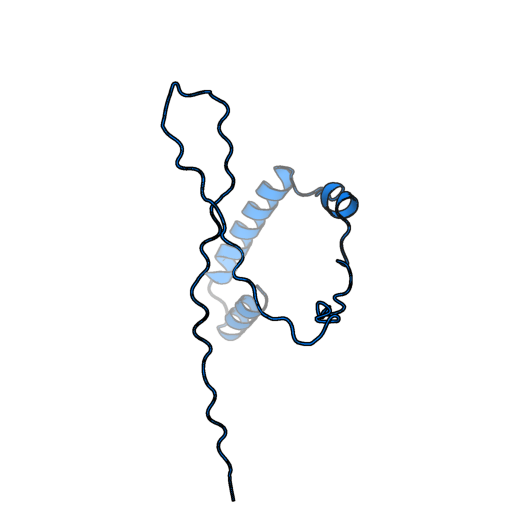89.00 92 LEU A N 1
ATOM 718 C CA . LEU A 1 92 ? -15.656 0.667 17.239 1.00 89.00 92 LEU A CA 1
ATOM 719 C C . LEU A 1 92 ? -15.331 -0.799 17.538 1.00 89.00 92 LEU A C 1
ATOM 721 O O . LEU A 1 92 ? -16.147 -1.504 18.110 1.00 89.00 92 LEU A O 1
ATOM 725 N N . ILE A 1 93 ? -14.097 -1.240 17.295 1.00 88.62 93 ILE A N 1
ATOM 726 C CA . ILE A 1 93 ? -13.697 -2.643 17.517 1.00 88.62 93 ILE A CA 1
ATOM 727 C C . ILE A 1 93 ? -13.805 -3.069 18.996 1.00 88.62 93 ILE A C 1
ATOM 729 O O . ILE A 1 93 ? -14.125 -4.228 19.294 1.00 88.62 93 ILE A O 1
ATOM 733 N N . ASN A 1 94 ? -13.509 -2.148 19.917 1.00 88.38 94 ASN A N 1
ATOM 734 C CA . ASN A 1 94 ? -13.506 -2.396 21.363 1.00 88.38 94 ASN A CA 1
ATOM 735 C C . ASN A 1 94 ? -14.835 -2.054 22.053 1.00 88.38 94 ASN A C 1
ATOM 737 O O . ASN A 1 94 ? -15.001 -2.344 23.238 1.00 88.38 94 ASN A O 1
ATOM 741 N N . GLY A 1 95 ? -15.746 -1.397 21.342 1.00 87.69 95 GLY A N 1
ATOM 742 C CA . GLY A 1 95 ? -17.017 -0.924 21.864 1.00 87.69 95 GLY A CA 1
ATOM 743 C C . GLY A 1 95 ? -18.036 -2.043 22.034 1.00 87.69 95 GLY A C 1
ATOM 744 O O . GLY A 1 95 ? -17.863 -3.172 21.570 1.00 87.69 95 GLY A O 1
ATOM 745 N N . VAL A 1 96 ? -19.137 -1.711 22.707 1.00 82.12 96 VAL A N 1
ATOM 746 C CA . VAL A 1 96 ? -20.280 -2.617 22.825 1.00 82.12 96 VAL A CA 1
ATOM 747 C C . VAL A 1 96 ? -21.091 -2.528 21.536 1.00 82.12 96 VAL A C 1
ATOM 749 O O . VAL A 1 96 ? -21.737 -1.518 21.272 1.00 82.12 96 VAL A O 1
ATOM 752 N N . MET A 1 97 ? -21.050 -3.593 20.744 1.00 87.44 97 MET A N 1
ATOM 753 C CA . MET A 1 97 ? -21.862 -3.769 19.543 1.00 87.44 97 MET A CA 1
ATOM 754 C C . MET A 1 97 ? -22.444 -5.178 19.511 1.00 87.44 97 MET A C 1
ATOM 756 O O . MET A 1 97 ? -21.985 -6.066 20.235 1.00 87.44 97 MET A O 1
ATOM 760 N N . ASP A 1 98 ? -23.455 -5.369 18.670 1.00 92.81 98 ASP A N 1
ATOM 761 C CA . ASP A 1 98 ? -23.989 -6.696 18.399 1.00 92.81 98 ASP A CA 1
ATOM 762 C C . ASP A 1 98 ? -22.863 -7.650 17.928 1.00 92.81 98 ASP A C 1
ATOM 764 O O . ASP A 1 98 ? -22.021 -7.247 17.117 1.00 92.81 98 ASP A O 1
ATOM 768 N N . PRO A 1 99 ? -22.799 -8.899 18.431 1.00 92.62 99 PRO A N 1
ATOM 769 C CA . PRO A 1 99 ? -21.736 -9.830 18.069 1.00 92.62 99 PRO A CA 1
ATOM 770 C C . PRO A 1 99 ? -21.618 -10.105 16.567 1.00 92.62 99 PRO A C 1
ATOM 772 O O . PRO A 1 99 ? -20.495 -10.264 16.090 1.00 92.62 99 PRO A O 1
ATOM 775 N N . LEU A 1 100 ? -22.731 -10.149 15.823 1.00 94.50 100 LEU A N 1
ATOM 776 C CA . LEU A 1 100 ? -22.696 -10.353 14.373 1.00 94.50 100 LEU A CA 1
ATOM 777 C C . LEU A 1 100 ? -22.105 -9.124 13.681 1.00 94.50 100 LEU A C 1
ATOM 779 O O . LEU A 1 100 ? -21.165 -9.267 12.904 1.00 94.50 100 LEU A O 1
ATOM 783 N N . ALA A 1 101 ? -22.561 -7.925 14.050 1.00 91.94 101 ALA A N 1
ATOM 784 C CA . ALA A 1 101 ? -22.014 -6.673 13.519 1.00 91.94 101 ALA A CA 1
ATOM 785 C C . ALA A 1 101 ? -20.501 -6.535 13.781 1.00 91.94 101 ALA A C 1
ATOM 787 O O . ALA A 1 101 ? -19.761 -5.999 12.956 1.00 91.94 101 ALA A O 1
ATOM 788 N N . ARG A 1 102 ? -20.010 -7.062 14.911 1.00 91.94 102 ARG A N 1
ATOM 789 C CA . ARG A 1 102 ? -18.570 -7.105 15.202 1.00 91.94 102 ARG A CA 1
ATOM 790 C C . ARG A 1 102 ? -17.800 -8.013 14.260 1.00 91.94 102 ARG A C 1
ATOM 792 O O . ARG A 1 102 ? -16.693 -7.664 13.860 1.00 91.94 102 ARG A O 1
ATOM 799 N N . LE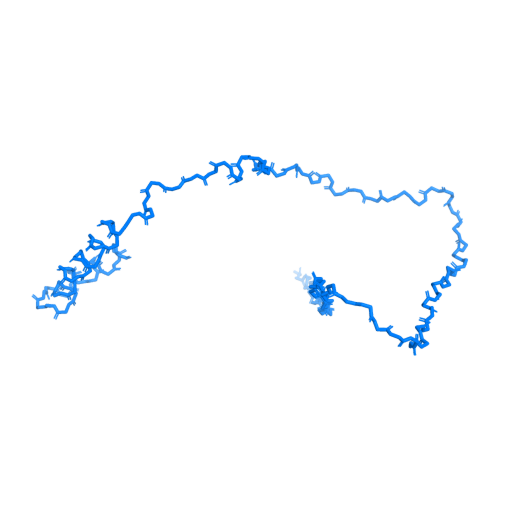U A 1 103 ? -18.353 -9.179 13.947 1.00 93.31 103 LEU A N 1
ATOM 800 C CA . LEU A 1 103 ? -17.728 -10.122 13.025 1.00 93.31 103 LEU A CA 1
ATOM 801 C C . LEU A 1 103 ? -17.696 -9.556 11.606 1.00 93.31 103 LEU A C 1
ATOM 803 O O . LEU A 1 103 ? -16.664 -9.650 10.954 1.00 93.31 103 LEU A O 1
ATOM 807 N N . GLU A 1 104 ? -18.773 -8.902 11.172 1.00 94.31 104 GLU A N 1
ATOM 808 C CA . GLU A 1 104 ? -18.826 -8.211 9.879 1.00 94.31 104 GLU A CA 1
ATOM 809 C C . GLU A 1 104 ? -17.793 -7.079 9.794 1.00 94.31 104 GLU A C 1
ATOM 811 O O . GLU A 1 104 ? -17.121 -6.933 8.776 1.00 94.31 104 GLU A O 1
ATOM 816 N N . LEU A 1 105 ? -17.604 -6.313 10.878 1.00 93.06 105 LEU A N 1
ATOM 817 C CA . LEU A 1 105 ? -16.557 -5.292 10.935 1.00 93.06 105 LEU A CA 1
ATOM 818 C C . LEU A 1 105 ? -15.156 -5.903 10.812 1.00 93.06 105 LEU A C 1
ATOM 820 O O . LEU A 1 105 ? -14.325 -5.334 10.118 1.00 93.06 105 LEU A O 1
ATOM 824 N N . ILE A 1 106 ? -14.889 -7.030 11.481 1.00 92.19 106 ILE A N 1
ATOM 825 C CA . ILE A 1 106 ? -13.589 -7.718 11.415 1.00 92.19 106 ILE A CA 1
ATOM 826 C C . ILE A 1 106 ? -13.335 -8.305 10.022 1.00 92.19 106 ILE A C 1
ATOM 828 O O . ILE A 1 106 ? -12.195 -8.314 9.581 1.00 92.19 106 ILE A O 1
ATOM 832 N N . ASP A 1 107 ? -14.369 -8.792 9.339 1.00 95.31 107 ASP A N 1
ATOM 833 C CA . ASP A 1 107 ? -14.253 -9.340 7.981 1.00 95.31 107 ASP A CA 1
ATOM 834 C C . ASP A 1 107 ? -13.964 -8.253 6.931 1.00 95.31 107 ASP A C 1
ATOM 836 O O . ASP A 1 107 ? -13.291 -8.498 5.932 1.00 95.31 107 ASP A O 1
ATOM 840 N N . ALA A 1 108 ? -14.455 -7.034 7.169 1.00 93.12 108 ALA A N 1
ATOM 841 C CA . ALA A 1 108 ? -14.280 -5.903 6.263 1.00 93.12 108 ALA A CA 1
ATOM 842 C C . ALA A 1 108 ? -12.940 -5.151 6.416 1.00 93.12 108 ALA A C 1
ATOM 844 O O . ALA A 1 108 ? -12.614 -4.349 5.534 1.00 93.12 108 ALA A O 1
ATOM 845 N N . ILE A 1 109 ? -12.199 -5.356 7.515 1.00 87.44 109 ILE A N 1
ATOM 846 C CA . ILE A 1 109 ? -10.914 -4.684 7.817 1.00 87.44 109 ILE A CA 1
ATOM 847 C C . ILE A 1 109 ? -9.711 -5.604 7.610 1.00 87.44 109 ILE A C 1
ATOM 849 O O . ILE A 1 109 ? -8.647 -5.053 7.248 1.00 87.44 109 ILE A O 1
#

InterPro domains:
  IPR008930 Terpenoid cyclases/protein prenyltransferase alpha-alpha toroid [SSF48239] (58-109)
  IPR036965 Terpene synthase, N-terminal domain superfamily [G3DSA:1.50.10.130] (61-109)

Organism: Liquidambar formosana (NCBI:txid63359)

Radius of gyration: 29.72 Å; chains: 1; bounding box: 74×66×53 Å

Foldseek 3Di:
DDDDDDDDPPPPDDPPDPDPDDDDDDDPDDPDDDPDDDDDPDPPPDPDPDDDDPPDDDDPADPVNVVPDDDPCPDVVNVVVVVVVCVVCVCVQVDDDDPVVNVVVVVVD

Sequence (109 aa):
MALHAPFSPILALPTRIPSLNSPKTPPTTGIYKAVRCAVGAVVIDDPTVTRRSAKYLPSVWDYDFVQSLASDYTDEKYMKQVERLKDDVRPLINGVMDPLARLELIDAI

Secondary structure (DSSP, 8-state):
----------------PPP-PPP----S----------------SSTT-PPP---PPPPSS-HHHHHH---GGGSHHHHHHHHHHHHHHHHHHHS---HHHHHHHHHH-

pLDDT: mean 76.53, std 19.68, range [39.34, 97.5]